Protein AF-M2AHF1-F1 (afdb_monomer_lite)

Structure (mmCIF, N/CA/C/O backbone):
data_AF-M2AHF1-F1
#
_entry.id   AF-M2AHF1-F1
#
loop_
_atom_site.group_PDB
_atom_site.id
_atom_site.type_symbol
_atom_site.label_atom_id
_atom_site.label_alt_id
_atom_site.label_comp_id
_atom_site.label_asym_id
_atom_site.label_entity_id
_atom_site.label_seq_id
_atom_site.pdbx_PDB_ins_code
_atom_site.Cartn_x
_atom_site.Cartn_y
_atom_site.Cartn_z
_atom_site.occupancy
_atom_site.B_iso_or_equiv
_atom_site.auth_seq_id
_atom_site.auth_comp_id
_atom_site.auth_asym_id
_atom_site.auth_atom_id
_atom_site.pdbx_PDB_model_num
ATOM 1 N N . MET A 1 1 ? 39.106 9.210 -66.756 1.00 58.47 1 MET A N 1
ATOM 2 C CA . MET A 1 1 ? 37.729 9.295 -66.200 1.00 58.47 1 MET A CA 1
ATOM 3 C C . MET A 1 1 ? 37.430 8.254 -65.109 1.00 58.47 1 MET A C 1
ATOM 5 O O . MET A 1 1 ? 36.688 8.574 -64.191 1.00 58.47 1 MET A O 1
ATOM 9 N N . LYS A 1 2 ? 38.060 7.067 -65.128 1.00 61.09 2 LYS A N 1
ATOM 10 C CA . LYS A 1 2 ? 37.799 5.948 -64.197 1.00 61.09 2 LYS A CA 1
ATOM 11 C C . LYS A 1 2 ? 38.117 6.227 -62.707 1.00 61.09 2 LYS A C 1
ATOM 13 O O . LYS A 1 2 ? 37.324 5.861 -61.853 1.00 61.09 2 LYS A O 1
ATOM 18 N N . ARG A 1 3 ? 39.194 6.969 -62.381 1.00 67.75 3 ARG A N 1
ATOM 19 C CA . ARG A 1 3 ? 39.527 7.373 -60.985 1.00 67.75 3 ARG A CA 1
ATOM 20 C C . ARG A 1 3 ? 38.457 8.258 -60.335 1.00 67.75 3 ARG A C 1
ATOM 22 O O . ARG A 1 3 ? 38.125 8.056 -59.178 1.00 67.75 3 ARG A O 1
ATOM 29 N N . LYS A 1 4 ? 37.879 9.204 -61.086 1.00 66.25 4 LYS A N 1
ATOM 30 C CA . LYS A 1 4 ? 36.818 10.096 -60.579 1.00 66.25 4 LYS A CA 1
ATOM 31 C C . LYS A 1 4 ? 35.509 9.334 -60.327 1.00 66.25 4 LYS A C 1
ATOM 33 O O . LYS A 1 4 ? 34.794 9.658 -59.388 1.00 66.25 4 LYS A O 1
ATOM 38 N N . MET A 1 5 ? 35.221 8.312 -61.139 1.00 69.88 5 MET A N 1
ATOM 39 C CA . MET A 1 5 ? 34.072 7.419 -60.940 1.00 69.88 5 MET A CA 1
ATOM 40 C C . MET A 1 5 ? 34.274 6.489 -59.733 1.00 69.88 5 MET A C 1
ATOM 42 O O . MET A 1 5 ? 33.349 6.319 -58.947 1.00 69.88 5 MET A O 1
ATOM 46 N N . LEU A 1 6 ? 35.496 5.982 -59.524 1.00 76.81 6 LEU A N 1
ATOM 47 C CA . LEU A 1 6 ? 35.848 5.174 -58.351 1.00 76.81 6 LEU A CA 1
ATOM 48 C C . LEU A 1 6 ? 35.749 5.979 -57.041 1.00 76.81 6 LEU A C 1
ATOM 50 O O . LEU A 1 6 ? 35.160 5.508 -56.075 1.00 76.81 6 LEU A O 1
ATOM 54 N N . CYS A 1 7 ? 36.251 7.220 -57.018 1.00 73.06 7 CYS A N 1
ATOM 55 C CA . CYS A 1 7 ? 36.128 8.094 -55.845 1.00 73.06 7 CYS A CA 1
ATOM 56 C C . CYS A 1 7 ? 34.669 8.444 -55.532 1.00 73.06 7 CYS A C 1
ATOM 58 O O . CYS A 1 7 ? 34.282 8.436 -54.369 1.00 73.06 7 CYS A O 1
ATOM 60 N N . ARG A 1 8 ? 33.847 8.714 -56.557 1.00 82.62 8 ARG A N 1
ATOM 61 C CA . ARG A 1 8 ? 32.416 8.986 -56.362 1.00 82.62 8 ARG A CA 1
ATOM 62 C C . ARG A 1 8 ? 31.692 7.796 -55.737 1.00 82.62 8 ARG A C 1
ATOM 64 O O . ARG A 1 8 ? 30.965 8.009 -54.777 1.00 82.62 8 ARG A O 1
ATOM 71 N N . GLY A 1 9 ? 31.964 6.578 -56.212 1.00 79.38 9 GLY A N 1
ATOM 72 C CA . GLY A 1 9 ? 31.400 5.349 -55.645 1.00 79.38 9 GLY A CA 1
ATOM 73 C C . GLY A 1 9 ? 31.783 5.131 -54.177 1.00 79.38 9 GLY A C 1
ATOM 74 O O . GLY A 1 9 ? 30.917 4.825 -53.359 1.00 79.38 9 GLY A O 1
ATOM 75 N N . LEU A 1 10 ? 33.053 5.365 -53.828 1.00 82.62 10 LEU A N 1
ATOM 76 C CA . LEU A 1 10 ? 33.541 5.247 -52.448 1.00 82.62 10 LEU A CA 1
ATOM 77 C C . LEU A 1 10 ? 32.879 6.258 -51.504 1.00 82.62 10 LEU A C 1
ATOM 79 O O . LEU A 1 10 ? 32.486 5.891 -50.400 1.00 82.62 10 LEU A O 1
ATOM 83 N N . ILE A 1 11 ? 32.706 7.508 -51.944 1.00 83.56 11 ILE A N 1
ATOM 84 C CA . ILE A 1 11 ? 32.067 8.556 -51.135 1.00 83.56 11 ILE A CA 1
ATOM 85 C C . ILE A 1 11 ? 30.598 8.211 -50.867 1.00 83.56 11 ILE A C 1
ATOM 87 O O . ILE A 1 11 ? 30.148 8.297 -49.726 1.00 83.56 11 ILE A O 1
ATOM 91 N N . THR A 1 12 ? 29.857 7.764 -51.885 1.00 83.31 12 THR A N 1
ATOM 92 C CA . THR A 1 12 ? 28.470 7.313 -51.690 1.00 83.31 12 THR A CA 1
ATOM 93 C C . THR A 1 12 ? 28.378 6.091 -50.780 1.00 83.31 12 THR A C 1
ATOM 95 O O . THR A 1 12 ? 27.486 6.041 -49.940 1.00 83.31 12 THR A O 1
ATOM 98 N N . GLY A 1 13 ? 29.312 5.139 -50.882 1.00 82.94 13 GLY A N 1
ATOM 99 C CA . GLY A 1 13 ? 29.348 3.970 -49.998 1.00 82.94 13 GLY A CA 1
ATOM 100 C C . GLY A 1 13 ? 29.561 4.350 -48.531 1.00 82.94 13 GLY A C 1
ATOM 101 O O . GLY A 1 13 ? 28.816 3.900 -47.663 1.00 82.94 13 GLY A O 1
ATOM 102 N N . PHE A 1 14 ? 30.516 5.242 -48.255 1.00 84.12 14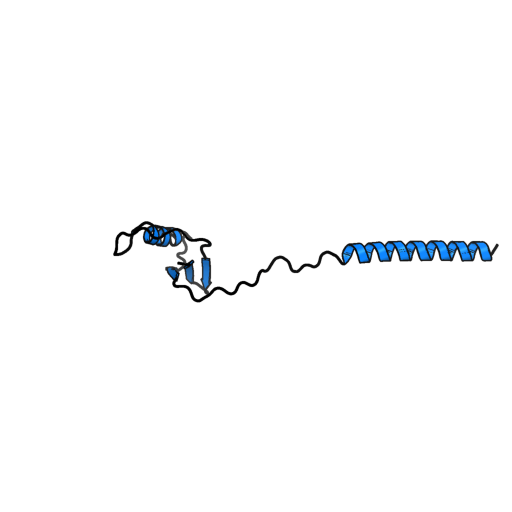 PHE A N 1
ATOM 103 C CA . PHE A 1 14 ? 30.766 5.740 -46.898 1.00 84.12 14 PHE A CA 1
ATOM 104 C C . PHE A 1 14 ? 29.590 6.542 -46.329 1.00 84.12 14 PHE A C 1
ATOM 106 O O . PHE A 1 14 ? 29.283 6.405 -45.147 1.00 84.12 14 PHE A O 1
ATOM 113 N N . ALA A 1 15 ? 28.899 7.333 -47.156 1.00 83.31 15 ALA A N 1
ATOM 114 C CA . ALA A 1 15 ? 27.711 8.066 -46.726 1.00 83.31 15 ALA A CA 1
ATOM 115 C C . ALA A 1 15 ? 26.580 7.117 -46.293 1.00 83.31 15 ALA A C 1
ATOM 117 O O . ALA A 1 15 ? 25.987 7.311 -45.234 1.00 83.31 15 ALA A O 1
ATOM 118 N N . VAL A 1 16 ? 26.330 6.049 -47.0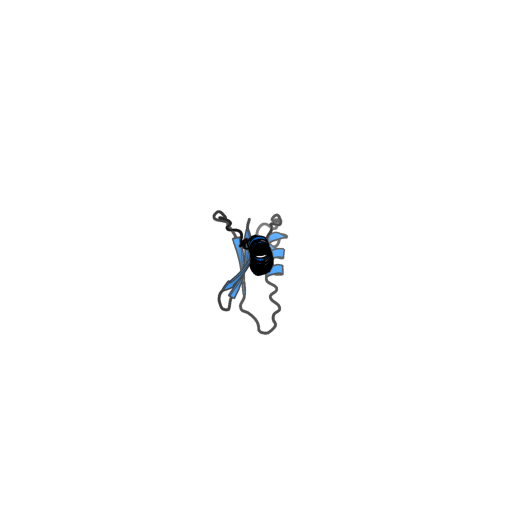61 1.00 84.12 16 VAL A N 1
ATOM 119 C CA . VAL A 1 16 ? 25.321 5.036 -46.712 1.00 84.12 16 VAL A CA 1
ATOM 120 C C . VAL A 1 16 ? 25.685 4.338 -45.399 1.00 84.12 16 VAL A C 1
ATOM 122 O O . VAL A 1 16 ? 24.852 4.269 -44.497 1.00 84.12 16 VAL A O 1
ATOM 125 N N . ILE A 1 17 ? 26.941 3.908 -45.238 1.00 83.19 17 ILE A N 1
ATOM 126 C CA . ILE A 1 17 ? 27.417 3.263 -44.002 1.00 83.19 17 ILE A CA 1
ATOM 127 C C . ILE A 1 17 ? 27.259 4.198 -42.794 1.00 83.19 17 ILE A C 1
ATOM 129 O O . ILE A 1 17 ? 26.777 3.767 -41.749 1.00 83.19 17 ILE A O 1
ATOM 133 N N . GLY A 1 18 ? 27.596 5.483 -42.943 1.00 81.44 18 GLY A N 1
ATOM 134 C CA . GLY A 1 18 ? 27.437 6.479 -41.883 1.00 81.44 18 GLY A CA 1
ATOM 135 C C . GLY A 1 18 ? 25.981 6.668 -41.451 1.00 81.44 18 GLY A C 1
ATOM 136 O O . GLY A 1 18 ? 25.697 6.706 -40.255 1.00 81.44 18 GLY A O 1
ATOM 137 N N . THR A 1 19 ? 25.043 6.722 -42.404 1.00 77.00 19 THR A N 1
ATOM 138 C CA . THR A 1 19 ? 23.610 6.849 -42.081 1.00 77.00 19 THR A CA 1
ATOM 139 C C . THR A 1 19 ? 23.063 5.615 -41.367 1.00 77.00 19 THR A C 1
ATOM 141 O O . THR A 1 19 ? 22.352 5.755 -40.374 1.00 77.00 19 THR A O 1
ATOM 144 N N . VAL A 1 20 ? 23.450 4.409 -41.798 1.00 78.94 20 VAL A N 1
ATOM 145 C CA . VAL A 1 20 ? 23.038 3.154 -41.151 1.00 78.94 20 VAL A CA 1
ATOM 146 C C . VAL A 1 20 ? 23.607 3.070 -39.733 1.00 78.94 20 VAL A C 1
ATOM 148 O O . VAL A 1 20 ? 22.861 2.804 -38.791 1.00 78.94 20 VAL A O 1
ATOM 151 N N . ALA A 1 21 ? 24.890 3.392 -39.548 1.00 77.38 21 ALA A N 1
ATOM 152 C CA . ALA A 1 21 ? 25.518 3.434 -38.229 1.00 77.38 21 ALA A CA 1
ATOM 153 C C . ALA A 1 21 ? 24.818 4.429 -37.284 1.00 77.38 21 ALA A C 1
ATOM 155 O O . ALA A 1 21 ? 24.542 4.086 -36.137 1.00 77.38 21 ALA A O 1
ATOM 156 N N . TRP A 1 22 ? 24.450 5.623 -37.766 1.00 72.06 22 TRP A N 1
ATOM 157 C CA . TRP A 1 22 ? 23.707 6.608 -36.969 1.00 72.06 22 TRP A CA 1
ATOM 158 C C . TRP A 1 22 ? 22.326 6.091 -36.542 1.00 72.06 22 TRP A C 1
ATOM 160 O O . TRP A 1 22 ? 21.932 6.256 -35.388 1.00 72.06 22 TRP A O 1
ATOM 170 N N . THR A 1 23 ? 21.602 5.417 -37.444 1.00 70.12 23 THR A N 1
ATOM 171 C CA . THR A 1 23 ? 20.279 4.854 -37.123 1.00 70.12 23 THR A CA 1
ATOM 172 C C . THR A 1 23 ? 20.332 3.709 -36.111 1.00 70.12 23 THR A C 1
ATOM 174 O O . THR A 1 23 ? 19.413 3.586 -35.307 1.00 70.12 23 THR A O 1
ATOM 177 N N . ILE A 1 24 ? 21.398 2.901 -36.103 1.00 67.12 24 ILE A N 1
ATOM 178 C CA . ILE A 1 24 ? 21.570 1.792 -35.151 1.00 67.12 24 ILE A CA 1
ATOM 179 C C . ILE A 1 24 ? 21.973 2.331 -33.773 1.00 67.12 24 ILE A C 1
ATOM 181 O O . ILE A 1 24 ? 21.374 1.950 -32.770 1.00 67.12 24 ILE A O 1
ATOM 185 N N . THR A 1 25 ? 22.917 3.274 -33.710 1.00 67.38 25 THR A N 1
ATOM 186 C CA . THR A 1 25 ? 23.362 3.868 -32.438 1.00 67.38 25 THR A CA 1
ATOM 187 C C . THR A 1 25 ? 22.258 4.686 -31.766 1.00 67.38 25 THR A C 1
ATOM 189 O O . THR A 1 25 ? 22.086 4.591 -30.555 1.00 67.38 25 THR A O 1
ATOM 192 N N . ALA A 1 26 ? 21.448 5.429 -32.531 1.00 61.78 26 ALA A N 1
ATOM 193 C CA . ALA A 1 26 ? 20.284 6.137 -31.987 1.00 61.78 26 ALA A CA 1
ATOM 194 C C . ALA A 1 26 ? 19.206 5.186 -31.434 1.00 61.78 26 ALA A C 1
ATOM 196 O O . ALA A 1 26 ? 18.384 5.597 -30.616 1.00 61.78 26 ALA A O 1
ATOM 197 N N . ARG A 1 27 ? 19.206 3.920 -31.879 1.00 58.22 27 ARG A N 1
ATOM 198 C CA . ARG A 1 27 ? 18.260 2.887 -31.454 1.00 58.22 27 ARG A CA 1
ATOM 199 C C . ARG A 1 27 ? 18.746 1.998 -30.302 1.00 58.22 27 ARG A C 1
ATOM 201 O O . ARG A 1 27 ? 17.931 1.327 -29.686 1.00 58.22 27 ARG A O 1
ATOM 208 N N . ALA A 1 28 ? 20.032 2.025 -29.960 1.00 61.06 28 ALA A N 1
ATOM 209 C CA . ALA A 1 28 ? 20.60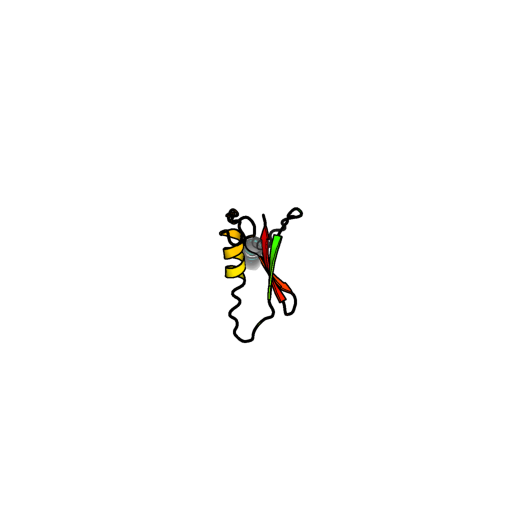3 1.194 -28.895 1.00 61.06 28 ALA A CA 1
ATOM 210 C C . ALA A 1 28 ? 20.404 1.759 -27.469 1.00 61.06 28 ALA A C 1
ATOM 212 O O . ALA A 1 28 ? 20.866 1.161 -26.504 1.00 61.06 28 ALA A O 1
ATOM 213 N N . GLY A 1 29 ? 19.762 2.925 -27.326 1.00 57.59 29 GLY A N 1
ATOM 214 C CA . GLY A 1 29 ? 19.681 3.662 -26.058 1.00 57.59 29 GLY A CA 1
ATOM 215 C C . GLY A 1 29 ? 18.392 3.495 -25.245 1.00 57.59 29 GLY A C 1
ATOM 216 O O . GLY A 1 29 ? 18.248 4.195 -24.248 1.00 57.59 29 GLY A O 1
ATOM 217 N N . TYR A 1 30 ? 17.442 2.650 -25.658 1.00 52.59 30 TYR A N 1
ATOM 218 C CA . TYR A 1 30 ? 16.100 2.605 -25.050 1.00 52.59 30 TYR A CA 1
ATOM 219 C C . TYR A 1 30 ? 15.609 1.201 -24.673 1.00 52.59 30 TYR A C 1
ATOM 221 O O . TYR A 1 30 ? 14.424 0.912 -24.750 1.00 52.59 30 TYR A O 1
ATOM 229 N N . GLU A 1 31 ? 16.490 0.322 -24.218 1.00 56.31 31 GLU A N 1
ATOM 230 C CA . GLU A 1 31 ? 16.067 -0.903 -23.526 1.00 56.31 31 GLU A CA 1
ATOM 231 C C . GLU A 1 31 ? 16.546 -0.830 -22.077 1.00 56.31 31 GLU A C 1
ATOM 233 O O . GLU A 1 31 ? 17.454 -1.531 -21.643 1.00 56.31 31 GLU A O 1
ATOM 238 N N . SER A 1 32 ? 15.954 0.100 -21.324 1.00 5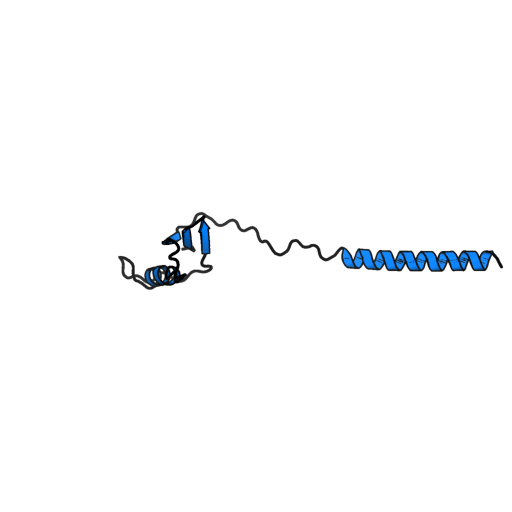8.22 32 SER A N 1
ATOM 239 C CA . SER A 1 32 ? 15.885 -0.030 -19.873 1.00 58.22 32 SER A CA 1
ATOM 240 C C . SER A 1 32 ? 14.612 -0.800 -19.551 1.00 58.22 32 SER A C 1
ATOM 242 O O . SER A 1 32 ? 13.520 -0.316 -19.851 1.00 58.22 32 SER A O 1
ATOM 244 N N . ASP A 1 33 ? 14.767 -1.962 -18.926 1.00 59.19 33 ASP A N 1
ATOM 245 C CA . ASP A 1 33 ? 13.736 -2.843 -18.351 1.00 59.19 33 ASP A CA 1
ATOM 246 C C . ASP A 1 33 ? 13.027 -2.155 -17.147 1.00 59.19 33 ASP A C 1
ATOM 248 O O . ASP A 1 33 ? 12.946 -2.670 -16.036 1.00 59.19 33 ASP A O 1
ATOM 252 N N . GLY A 1 34 ? 12.626 -0.893 -17.328 1.00 57.22 34 GLY A N 1
ATOM 253 C CA . GLY A 1 34 ? 12.405 0.108 -16.280 1.00 57.22 34 GLY A CA 1
ATOM 254 C C . GLY A 1 34 ? 11.039 0.083 -15.595 1.00 57.22 34 GLY A C 1
ATOM 255 O O . GLY A 1 34 ? 10.725 1.029 -14.880 1.00 57.22 34 GLY A O 1
ATOM 256 N N . ASP A 1 35 ? 10.239 -0.963 -15.798 1.00 69.38 35 ASP A N 1
ATOM 257 C CA . ASP A 1 35 ? 8.868 -1.063 -15.266 1.00 69.38 35 ASP A CA 1
ATOM 258 C C . ASP A 1 35 ? 8.751 -1.952 -14.017 1.00 69.38 35 ASP A C 1
ATOM 260 O O . ASP A 1 35 ? 7.658 -2.126 -13.473 1.00 69.38 35 ASP A O 1
ATOM 264 N N . ILE A 1 36 ? 9.857 -2.534 -13.542 1.00 70.25 36 ILE A N 1
ATOM 265 C CA . ILE A 1 36 ? 9.842 -3.484 -12.425 1.00 70.25 36 ILE A CA 1
ATOM 266 C C . ILE A 1 36 ? 10.863 -3.071 -11.367 1.00 70.25 36 ILE A C 1
ATOM 268 O O . ILE A 1 36 ? 12.066 -3.036 -11.607 1.00 70.25 36 ILE A O 1
ATOM 272 N N . GLU A 1 37 ? 10.372 -2.808 -10.159 1.00 74.00 37 GLU A N 1
ATOM 273 C CA . GLU A 1 37 ? 11.193 -2.528 -8.986 1.00 74.00 37 GLU A CA 1
ATOM 274 C C . GLU A 1 37 ? 11.120 -3.703 -8.008 1.00 74.00 37 GLU A C 1
ATOM 276 O O . GLU A 1 37 ? 10.040 -4.085 -7.549 1.00 74.00 37 GLU A O 1
ATOM 281 N N . ILE A 1 38 ? 12.276 -4.279 -7.673 1.00 81.06 38 ILE A N 1
ATOM 282 C CA . ILE A 1 38 ? 12.378 -5.352 -6.680 1.00 81.06 38 ILE A CA 1
ATOM 283 C C . ILE A 1 38 ? 12.480 -4.710 -5.295 1.00 81.06 38 ILE A C 1
ATOM 285 O O . ILE A 1 38 ? 13.431 -3.983 -5.014 1.00 81.06 38 ILE A O 1
ATOM 289 N N . ARG A 1 39 ? 11.504 -4.987 -4.424 1.00 80.94 39 ARG A N 1
ATOM 290 C CA . ARG A 1 39 ? 11.486 -4.516 -3.032 1.00 80.94 39 ARG A CA 1
ATOM 291 C C . ARG A 1 39 ? 11.391 -5.705 -2.079 1.00 80.94 39 ARG A C 1
ATOM 293 O O . ARG A 1 39 ? 10.431 -6.470 -2.150 1.00 80.94 39 ARG A O 1
ATOM 300 N N . GLU A 1 40 ? 12.355 -5.829 -1.172 1.00 81.31 40 GLU A N 1
ATOM 301 C CA . GLU A 1 40 ? 12.262 -6.743 -0.030 1.00 81.31 40 GLU A CA 1
ATOM 302 C C . GLU A 1 40 ? 11.533 -6.037 1.115 1.00 81.31 40 GLU A C 1
ATOM 304 O O . GLU A 1 40 ? 12.034 -5.066 1.682 1.00 81.31 40 GLU A O 1
ATOM 309 N N . ASN A 1 41 ? 10.331 -6.514 1.438 1.00 81.56 41 ASN A N 1
ATOM 310 C CA . ASN A 1 41 ? 9.586 -6.047 2.602 1.00 81.56 41 ASN A CA 1
ATOM 311 C C . ASN A 1 41 ? 9.819 -7.015 3.770 1.00 81.56 41 ASN A C 1
ATOM 313 O O . ASN A 1 41 ? 9.764 -8.228 3.552 1.00 81.56 41 ASN A O 1
ATOM 317 N N . PRO A 1 42 ? 10.051 -6.508 4.992 1.00 82.50 42 PRO A N 1
ATOM 318 C CA . PRO A 1 42 ? 10.150 -7.352 6.176 1.00 82.50 42 PRO A CA 1
ATOM 319 C C . PRO A 1 42 ? 8.811 -8.039 6.476 1.00 82.50 42 PRO A C 1
ATOM 321 O O . PRO A 1 42 ? 7.764 -7.651 5.950 1.00 82.50 42 PRO A O 1
ATOM 324 N N . ASP A 1 43 ? 8.836 -9.037 7.360 1.00 83.81 43 ASP A N 1
ATOM 325 C CA . ASP A 1 43 ? 7.615 -9.689 7.830 1.00 83.81 43 ASP A CA 1
ATOM 326 C C . ASP A 1 43 ? 6.697 -8.673 8.519 1.00 83.81 43 ASP A C 1
ATOM 328 O O . ASP A 1 43 ? 7.079 -7.992 9.473 1.00 83.81 43 ASP A O 1
ATOM 332 N N . LEU A 1 44 ? 5.468 -8.574 8.014 1.00 81.25 44 LEU A N 1
ATOM 333 C CA . LEU A 1 44 ? 4.465 -7.614 8.461 1.00 81.25 44 LEU A CA 1
ATOM 334 C C . LEU A 1 44 ? 3.227 -8.356 8.963 1.00 81.25 44 LEU A C 1
ATOM 336 O O . LEU A 1 44 ? 2.794 -9.353 8.377 1.00 81.25 44 LEU A O 1
ATOM 340 N N . MET A 1 45 ? 2.617 -7.837 10.028 1.00 81.81 45 MET A N 1
ATOM 341 C CA . MET A 1 45 ? 1.287 -8.270 10.450 1.00 81.81 45 MET A CA 1
ATOM 342 C C . MET A 1 45 ? 0.239 -7.560 9.609 1.00 81.81 45 MET A C 1
ATOM 344 O O . MET A 1 45 ? 0.215 -6.332 9.539 1.00 81.81 45 MET A O 1
ATOM 348 N N . LEU A 1 46 ? -0.626 -8.348 8.968 1.00 84.50 46 LEU A N 1
ATOM 349 C CA . LEU A 1 46 ? -1.522 -7.832 7.950 1.00 84.50 46 LEU A CA 1
ATOM 350 C C . LEU A 1 46 ? -2.985 -8.144 8.263 1.00 84.50 46 LEU A C 1
ATOM 352 O O . LEU A 1 46 ? -3.362 -9.305 8.422 1.00 84.50 46 LEU A O 1
ATOM 356 N N . ALA A 1 47 ? -3.829 -7.111 8.288 1.00 84.25 47 ALA A N 1
ATOM 357 C CA . ALA A 1 47 ? -5.274 -7.292 8.376 1.00 84.25 47 ALA A CA 1
ATOM 358 C C . ALA A 1 47 ? -5.806 -7.730 7.009 1.00 84.25 47 ALA A C 1
ATOM 360 O O . ALA A 1 47 ? -5.617 -7.019 6.017 1.00 84.25 47 ALA A O 1
ATOM 361 N N . ALA A 1 48 ? -6.465 -8.891 6.957 1.00 81.94 48 ALA A N 1
ATOM 362 C CA . ALA A 1 48 ? -6.921 -9.487 5.712 1.00 81.94 48 ALA A CA 1
ATOM 363 C C . ALA A 1 48 ? -8.396 -9.891 5.742 1.00 81.94 48 ALA A C 1
ATOM 365 O O . ALA A 1 48 ? -8.897 -10.397 6.745 1.00 81.94 48 ALA A O 1
ATOM 366 N N . THR A 1 49 ? -9.094 -9.716 4.619 1.00 80.06 49 THR A N 1
ATOM 367 C CA . THR A 1 49 ? -10.447 -10.263 4.443 1.00 80.06 49 THR A CA 1
ATOM 368 C C . THR A 1 49 ? -10.505 -11.176 3.230 1.00 80.06 49 THR A C 1
ATOM 370 O O . THR A 1 49 ? -9.963 -10.859 2.171 1.00 80.06 49 THR A O 1
ATOM 373 N N . ASN A 1 50 ? -11.149 -12.324 3.415 1.00 75.00 50 ASN A N 1
ATOM 374 C CA . ASN A 1 50 ? -11.366 -13.344 2.403 1.00 75.00 50 ASN A CA 1
ATOM 375 C C . ASN A 1 50 ? -12.826 -13.273 1.956 1.00 75.00 50 ASN A C 1
ATOM 377 O O . ASN A 1 50 ? -13.730 -13.153 2.789 1.00 75.00 50 ASN A O 1
ATOM 381 N N . SER A 1 51 ? -13.088 -13.345 0.656 1.00 64.81 51 SER A N 1
ATOM 382 C CA . SER A 1 51 ? -14.452 -13.565 0.178 1.00 64.81 51 SER A CA 1
ATOM 383 C C . SER A 1 51 ? -14.482 -14.466 -1.032 1.00 64.81 51 SER A C 1
ATOM 385 O O . SER A 1 51 ? -13.605 -14.418 -1.897 1.00 64.81 51 SER A O 1
ATOM 387 N N . LYS A 1 52 ? -15.546 -15.264 -1.083 1.00 60.94 52 LYS A N 1
ATOM 388 C CA . LYS A 1 52 ? -15.949 -15.987 -2.281 1.00 60.94 52 LYS A CA 1
ATOM 389 C C . LYS A 1 52 ? -16.496 -14.955 -3.261 1.00 60.94 52 LYS A C 1
ATOM 391 O O . LYS A 1 52 ? -17.296 -14.117 -2.846 1.00 60.94 52 LYS A O 1
ATOM 396 N N . MET A 1 53 ? -16.074 -15.009 -4.523 1.00 56.03 53 MET A N 1
ATOM 397 C CA . MET A 1 53 ? -16.733 -14.237 -5.578 1.00 56.03 53 MET A CA 1
ATOM 398 C C . MET A 1 53 ? -18.222 -14.610 -5.586 1.00 56.03 53 MET A C 1
ATOM 400 O O . MET A 1 53 ? -18.566 -15.732 -5.955 1.00 56.03 53 MET A O 1
ATOM 404 N N . ASP A 1 54 ? -19.102 -13.704 -5.157 1.00 54.16 54 ASP A N 1
ATOM 405 C CA . ASP A 1 54 ? -20.511 -13.794 -5.539 1.00 54.16 54 ASP A CA 1
ATOM 406 C C . ASP A 1 54 ? -20.605 -13.269 -6.978 1.00 54.16 54 ASP A C 1
ATOM 408 O O . ASP A 1 54 ? -20.021 -12.242 -7.327 1.00 54.16 54 ASP A O 1
ATOM 412 N N . THR A 1 55 ? -21.377 -13.967 -7.804 1.00 51.38 55 THR A N 1
ATOM 413 C CA . THR A 1 55 ? -21.827 -13.621 -9.162 1.00 51.38 55 THR A CA 1
ATOM 414 C C . THR A 1 55 ? -22.285 -12.168 -9.377 1.00 51.38 55 THR A C 1
ATOM 416 O O . THR A 1 55 ? -22.474 -11.754 -10.516 1.00 51.38 55 THR A O 1
ATOM 419 N N . ARG A 1 56 ? -22.457 -11.378 -8.310 1.00 56.59 56 ARG A N 1
ATOM 420 C CA . ARG A 1 56 ? -22.879 -9.971 -8.335 1.00 56.59 56 ARG A CA 1
ATOM 421 C C . ARG A 1 56 ? -21.741 -8.944 -8.257 1.00 56.59 56 ARG A C 1
ATOM 423 O O . ARG A 1 56 ? -22.030 -7.753 -8.282 1.00 56.59 56 ARG A O 1
ATOM 430 N N . GLY A 1 57 ? -20.475 -9.368 -8.168 1.00 52.81 57 GLY A N 1
ATOM 431 C CA . GLY A 1 57 ? -19.296 -8.498 -8.344 1.00 52.81 57 GLY A CA 1
ATOM 432 C C . GLY A 1 57 ? -19.141 -7.347 -7.338 1.00 52.81 57 GLY A C 1
ATOM 433 O O . GLY A 1 57 ? -18.335 -6.445 -7.557 1.00 52.81 57 GLY A O 1
ATOM 434 N N . HIS A 1 58 ? -19.911 -7.351 -6.247 1.00 54.28 58 HIS A N 1
ATOM 435 C CA . HIS A 1 58 ? -19.956 -6.265 -5.272 1.00 54.28 58 HIS A CA 1
ATOM 436 C C . HIS A 1 58 ? -19.195 -6.657 -4.001 1.00 54.28 58 HIS A C 1
ATOM 438 O O . HIS A 1 58 ? -19.763 -6.879 -2.930 1.00 54.28 58 HIS A O 1
ATOM 444 N N . ASP A 1 59 ? -17.876 -6.763 -4.122 1.00 61.09 59 ASP A N 1
ATOM 445 C CA . ASP A 1 59 ? -17.024 -7.221 -3.030 1.00 61.09 59 ASP A CA 1
ATOM 446 C C . ASP A 1 59 ? -16.801 -6.056 -2.046 1.00 61.09 59 ASP A C 1
ATOM 448 O O . ASP A 1 59 ? -15.852 -5.282 -2.163 1.00 61.09 59 ASP A O 1
ATOM 452 N N . GLY A 1 60 ? -17.680 -5.905 -1.048 1.00 69.56 60 GLY A N 1
ATOM 453 C CA . GLY A 1 60 ? -17.596 -4.894 0.027 1.00 69.56 60 GLY A CA 1
ATOM 454 C C . GLY A 1 60 ? -16.402 -5.058 0.986 1.00 69.56 60 GLY A C 1
ATOM 455 O O . GLY A 1 60 ? -16.432 -4.586 2.122 1.00 69.56 60 GLY A O 1
ATOM 456 N N . ASN A 1 61 ? -15.356 -5.747 0.551 1.00 76.25 61 ASN A N 1
ATOM 457 C CA . ASN A 1 61 ? -14.211 -6.180 1.341 1.00 76.25 61 ASN A CA 1
ATOM 458 C C . ASN A 1 61 ? -13.326 -5.027 1.769 1.00 76.25 61 ASN A C 1
ATOM 460 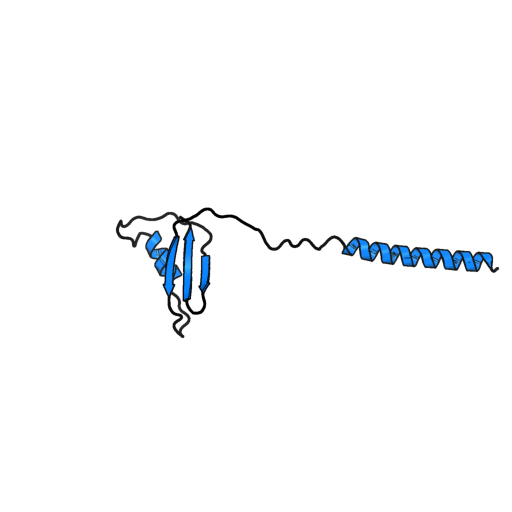O O . ASN A 1 61 ? -12.925 -4.952 2.929 1.00 76.25 61 ASN A O 1
ATOM 464 N N . PHE A 1 62 ? -13.098 -4.085 0.858 1.00 78.69 62 PHE A N 1
ATOM 465 C CA . PHE A 1 62 ? -12.413 -2.850 1.195 1.00 78.69 62 PHE A CA 1
ATOM 466 C C . PHE A 1 62 ? -13.159 -2.089 2.299 1.00 78.69 62 PHE A C 1
ATOM 468 O O . PHE A 1 62 ? -12.545 -1.672 3.273 1.00 78.69 62 PHE A O 1
ATOM 475 N N . ILE A 1 63 ? -14.494 -1.999 2.217 1.00 83.00 63 ILE A N 1
ATOM 476 C CA . ILE A 1 63 ? -15.313 -1.337 3.243 1.00 83.00 63 ILE A CA 1
ATOM 477 C C . ILE A 1 63 ? -15.233 -2.057 4.592 1.00 83.00 63 ILE A C 1
ATOM 479 O O . ILE A 1 63 ? -15.171 -1.396 5.625 1.00 83.00 63 ILE A O 1
ATOM 483 N N . ARG A 1 64 ? -15.213 -3.395 4.616 1.00 85.25 64 ARG A N 1
ATOM 484 C CA . ARG A 1 64 ? -15.038 -4.155 5.868 1.00 85.25 64 ARG A CA 1
ATOM 485 C C . ARG A 1 64 ? -13.720 -3.804 6.553 1.00 85.25 64 ARG A C 1
ATOM 487 O O . ARG A 1 64 ? -13.700 -3.543 7.750 1.00 85.25 64 ARG A O 1
ATOM 494 N N . LEU A 1 65 ? -12.645 -3.757 5.778 1.00 86.38 65 LEU A N 1
ATOM 495 C CA . LEU A 1 65 ? -11.312 -3.462 6.283 1.00 86.38 65 LEU A CA 1
ATOM 496 C C . LEU A 1 65 ? -11.175 -1.990 6.686 1.00 86.38 65 LEU A C 1
ATOM 498 O O . LEU A 1 65 ? -10.627 -1.687 7.739 1.00 86.38 65 LEU A O 1
ATOM 502 N N . PHE A 1 66 ? -11.784 -1.089 5.915 1.00 87.06 66 PHE A N 1
ATOM 503 C CA . PHE A 1 66 ? -11.883 0.324 6.256 1.00 87.06 66 PHE A CA 1
ATOM 504 C C . PHE A 1 66 ? -12.652 0.556 7.566 1.00 87.06 66 PHE A C 1
ATOM 506 O O . PHE A 1 66 ? -12.256 1.392 8.374 1.00 87.06 66 PHE A O 1
ATOM 513 N N . ARG A 1 67 ? -13.731 -0.197 7.826 1.00 87.56 67 ARG A N 1
ATOM 514 C CA . ARG A 1 67 ? -14.453 -0.132 9.109 1.00 87.56 67 ARG A CA 1
ATOM 515 C C . ARG A 1 67 ? -13.579 -0.591 10.272 1.00 87.56 67 ARG A C 1
ATOM 517 O O . ARG A 1 67 ? -13.544 0.105 11.280 1.00 87.56 67 ARG A O 1
ATOM 524 N N . LEU A 1 68 ? -12.862 -1.707 10.116 1.00 88.94 68 LEU A N 1
ATOM 525 C CA . LEU A 1 68 ? -11.950 -2.237 11.137 1.00 88.94 68 LEU A CA 1
ATOM 526 C C . LEU A 1 68 ? -10.944 -1.172 11.597 1.00 88.94 68 LEU A C 1
ATOM 528 O O . LEU A 1 68 ? -10.827 -0.906 12.790 1.00 88.94 68 LEU A O 1
ATOM 532 N N . ILE A 1 69 ? -10.263 -0.523 10.649 1.00 87.00 69 ILE A N 1
ATOM 533 C CA . ILE A 1 69 ? -9.266 0.515 10.957 1.00 87.00 69 ILE A CA 1
ATOM 534 C C . ILE A 1 69 ? -9.900 1.834 11.417 1.00 87.00 69 ILE A C 1
ATOM 536 O O . ILE A 1 69 ? -9.265 2.609 12.123 1.00 87.00 69 ILE A O 1
ATOM 540 N N . SER A 1 70 ? -11.165 2.088 11.075 1.00 90.25 70 SER A N 1
ATOM 541 C CA . SER A 1 70 ? -11.894 3.287 11.514 1.00 90.25 70 SER A CA 1
ATOM 542 C C . SER A 1 70 ? -12.425 3.198 12.949 1.00 90.25 70 SER A C 1
ATOM 544 O O . SER A 1 70 ? -13.035 4.161 13.406 1.00 90.25 70 SER A O 1
ATOM 546 N N . GLY A 1 71 ? -12.206 2.081 13.649 1.00 89.62 71 GLY A N 1
ATOM 547 C CA . GLY A 1 71 ? -12.661 1.881 15.028 1.00 89.62 71 GLY A CA 1
ATOM 548 C C . GLY A 1 71 ? -13.679 0.762 15.210 1.00 89.62 71 GLY A C 1
ATOM 549 O O . GLY A 1 71 ? -14.093 0.522 16.328 1.00 89.62 71 GLY A O 1
ATOM 550 N N . ASN A 1 72 ? -14.075 0.035 14.161 1.00 90.81 72 ASN A N 1
ATOM 551 C CA . ASN A 1 72 ? -14.936 -1.143 14.310 1.00 90.81 72 ASN A CA 1
ATOM 552 C C . ASN A 1 72 ? -14.094 -2.395 14.628 1.00 90.81 72 ASN A C 1
ATOM 554 O O . ASN A 1 72 ? -14.051 -3.342 13.836 1.00 90.81 72 ASN A O 1
ATOM 558 N N . ASN A 1 73 ? -13.391 -2.360 15.757 1.00 88.31 73 ASN A N 1
ATOM 559 C CA . ASN A 1 73 ? -12.594 -3.446 16.331 1.00 88.31 73 ASN A CA 1
ATOM 560 C C . ASN A 1 73 ? -12.887 -3.558 17.835 1.00 88.31 73 ASN A C 1
ATOM 562 O O . ASN A 1 73 ? -13.535 -2.685 18.398 1.00 88.31 73 ASN A O 1
ATOM 566 N N . ASP A 1 74 ? -12.412 -4.620 18.484 1.00 89.56 74 ASP A N 1
ATOM 567 C CA . ASP A 1 74 ? -12.778 -4.937 19.874 1.00 89.56 74 ASP A CA 1
ATOM 568 C C . ASP A 1 74 ? -12.367 -3.870 20.903 1.00 89.56 74 ASP A C 1
ATOM 570 O O . ASP A 1 74 ? -12.882 -3.862 22.019 1.00 89.56 74 ASP A O 1
ATOM 574 N N . SER A 1 75 ? -11.430 -2.985 20.555 1.00 91.19 75 SER A N 1
ATOM 575 C CA . SER A 1 75 ? -10.975 -1.894 21.419 1.00 91.19 75 SER A CA 1
ATOM 576 C C . SER A 1 75 ? -11.578 -0.531 21.060 1.00 91.19 75 SER A C 1
ATOM 578 O O . SER A 1 75 ? -11.224 0.458 21.700 1.00 91.19 75 SER A O 1
ATOM 580 N N . ASP A 1 76 ? -12.462 -0.458 20.058 1.00 92.00 76 ASP A N 1
ATOM 581 C CA . ASP A 1 76 ? -13.037 0.778 19.508 1.00 92.00 76 ASP A CA 1
ATOM 582 C C . ASP A 1 76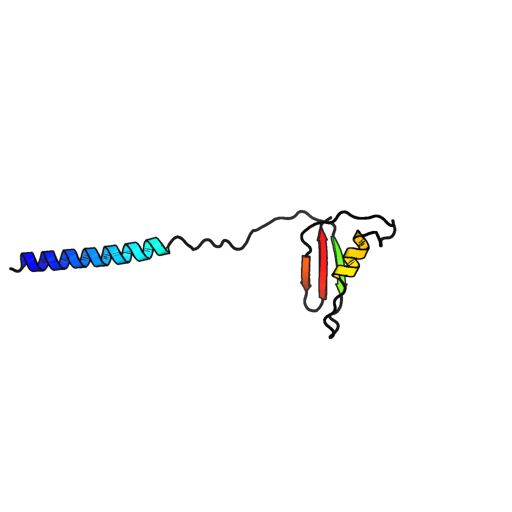 ? -11.975 1.821 19.081 1.00 92.00 76 ASP A C 1
ATOM 584 O O . ASP A 1 76 ? -12.206 3.035 19.075 1.00 92.00 76 ASP A O 1
ATOM 588 N N . GLN A 1 77 ? -10.767 1.364 18.722 1.00 89.81 77 GLN A N 1
ATOM 589 C CA . GLN A 1 77 ? -9.626 2.238 18.435 1.00 89.81 77 GLN A CA 1
ATOM 590 C C . GLN A 1 77 ? -9.435 2.488 16.945 1.00 89.81 77 GLN A C 1
ATOM 592 O O . GLN A 1 77 ? -9.447 1.574 16.123 1.00 89.81 77 GLN A O 1
ATOM 597 N N . LYS A 1 78 ? -9.156 3.739 16.581 1.00 89.44 78 LYS A N 1
ATOM 598 C CA . LYS A 1 78 ? -8.793 4.086 15.207 1.00 89.44 78 LYS A CA 1
ATOM 599 C C . LYS A 1 78 ? -7.337 3.703 14.930 1.00 89.44 78 LYS A C 1
ATOM 601 O O . LYS A 1 78 ? -6.426 4.239 15.557 1.00 89.44 78 LYS A O 1
ATOM 606 N N . ILE A 1 79 ? -7.128 2.824 13.957 1.00 87.31 79 ILE A N 1
ATOM 607 C CA . ILE A 1 79 ? -5.807 2.443 13.450 1.00 87.31 79 ILE A CA 1
ATOM 608 C C . ILE A 1 79 ? -5.415 3.440 12.353 1.00 87.31 79 ILE A C 1
ATOM 610 O O . ILE A 1 79 ? -6.246 3.839 11.531 1.00 87.31 79 ILE A O 1
ATOM 614 N N . ALA A 1 80 ? -4.158 3.890 12.359 1.00 86.25 80 ALA A N 1
ATOM 615 C CA . ALA A 1 80 ? -3.662 4.829 11.360 1.00 86.25 80 ALA A CA 1
ATOM 616 C C . ALA A 1 80 ? -3.749 4.233 9.945 1.00 86.25 80 ALA A C 1
ATOM 618 O O . ALA A 1 80 ? -3.502 3.048 9.732 1.00 86.25 80 ALA A O 1
ATOM 619 N N . MET A 1 81 ? -4.102 5.073 8.971 1.00 80.69 81 MET A N 1
ATOM 620 C CA . MET A 1 81 ? -4.163 4.667 7.568 1.00 80.69 81 MET A CA 1
ATOM 621 C C . MET A 1 81 ? -2.752 4.413 7.035 1.00 80.69 81 MET A C 1
ATOM 623 O O . MET A 1 81 ? -1.880 5.271 7.178 1.00 80.69 81 MET A O 1
ATOM 627 N N . THR A 1 82 ? -2.560 3.282 6.361 1.00 82.44 82 THR A N 1
ATOM 628 C CA . THR A 1 82 ? -1.318 2.941 5.662 1.00 82.44 82 THR A CA 1
ATOM 629 C C . THR A 1 82 ? -1.569 2.775 4.166 1.00 82.44 82 THR A C 1
ATOM 631 O O . THR A 1 82 ? -2.703 2.638 3.704 1.00 82.44 82 THR A O 1
ATOM 634 N N . THR A 1 83 ? -0.506 2.848 3.376 1.00 81.69 83 THR A N 1
ATOM 635 C CA . THR A 1 83 ? -0.550 2.727 1.915 1.00 81.69 83 THR A CA 1
ATOM 636 C C . THR A 1 83 ? 0.675 1.949 1.446 1.00 81.69 83 THR A C 1
ATOM 638 O O . THR A 1 83 ? 1.749 2.195 1.997 1.00 81.69 83 THR A O 1
ATOM 641 N N . PRO A 1 84 ? 0.579 1.086 0.417 1.00 80.38 84 PRO A N 1
ATOM 642 C CA . PRO A 1 84 ? -0.586 0.802 -0.433 1.00 80.38 84 PRO A CA 1
ATOM 643 C C . PRO A 1 84 ? -1.508 -0.309 0.120 1.00 80.38 84 PRO A C 1
ATOM 645 O O . PRO A 1 84 ? -1.135 -1.053 1.022 1.00 80.38 84 PRO A O 1
ATOM 648 N N . VAL A 1 85 ? -2.714 -0.445 -0.448 1.00 80.06 85 VAL A N 1
ATOM 649 C CA . VAL A 1 85 ? -3.638 -1.561 -0.160 1.00 80.06 85 VAL A CA 1
ATOM 650 C C . VAL A 1 85 ? -3.438 -2.661 -1.193 1.00 80.06 85 VAL A C 1
ATOM 652 O O . VAL A 1 85 ? -3.571 -2.414 -2.392 1.00 80.06 85 VAL A O 1
ATOM 655 N N . PHE A 1 86 ? -3.160 -3.884 -0.742 1.00 80.44 86 PHE A N 1
ATOM 656 C CA . PHE A 1 86 ? -2.917 -5.010 -1.643 1.00 80.44 86 PHE A CA 1
ATOM 657 C C . PHE A 1 86 ? -4.197 -5.787 -1.941 1.00 80.44 86 PHE A C 1
ATOM 659 O O . PHE A 1 86 ? -5.020 -6.015 -1.054 1.00 80.44 86 PHE A O 1
ATOM 666 N N . MET A 1 87 ? -4.334 -6.241 -3.188 1.00 76.00 87 MET A N 1
ATOM 667 C CA . MET A 1 87 ? -5.401 -7.131 -3.648 1.00 76.00 87 MET A CA 1
ATOM 668 C C . MET A 1 87 ? -4.770 -8.386 -4.248 1.00 76.00 87 MET A C 1
ATOM 670 O O . MET A 1 87 ? -4.264 -8.352 -5.365 1.00 76.00 87 MET A O 1
ATOM 674 N N . GLN A 1 88 ? -4.795 -9.502 -3.525 1.00 70.88 88 GLN A N 1
ATOM 675 C CA . GLN A 1 88 ? -4.299 -10.779 -4.037 1.00 70.88 88 GLN A CA 1
ATOM 676 C C . GLN A 1 88 ? -5.451 -11.597 -4.607 1.00 70.88 88 GLN A C 1
ATOM 678 O O . GLN A 1 88 ? -6.406 -11.897 -3.895 1.00 70.88 88 GLN A O 1
ATOM 683 N N . ALA A 1 89 ? -5.352 -11.999 -5.871 1.00 62.19 89 ALA A N 1
ATOM 684 C CA . ALA A 1 89 ? -6.226 -13.009 -6.452 1.00 62.19 89 ALA A CA 1
ATOM 685 C C . ALA A 1 89 ? -5.531 -14.374 -6.356 1.00 62.19 89 ALA A C 1
ATOM 687 O O . ALA A 1 89 ? -4.770 -14.748 -7.244 1.00 62.19 89 ALA A O 1
ATOM 688 N N . LYS A 1 90 ? -5.780 -15.135 -5.283 1.00 57.44 90 LYS A N 1
ATOM 689 C CA . LYS A 1 90 ? -5.574 -16.589 -5.357 1.00 57.44 90 LYS A CA 1
ATOM 690 C C . LYS A 1 90 ? -6.787 -17.170 -6.072 1.00 57.44 90 LYS A C 1
ATOM 692 O O . LYS A 1 90 ? -7.890 -16.675 -5.875 1.00 57.44 90 LYS A O 1
ATOM 697 N N . THR A 1 91 ? -6.603 -18.171 -6.927 1.00 50.22 91 THR A N 1
ATOM 698 C CA . THR A 1 91 ? -7.675 -18.830 -7.691 1.00 50.22 91 THR A CA 1
ATOM 699 C C . THR A 1 91 ? -8.955 -18.976 -6.843 1.00 50.22 91 THR A C 1
ATOM 701 O O . THR A 1 91 ? -8.952 -19.661 -5.826 1.00 50.22 91 THR A O 1
ATOM 704 N N . ALA A 1 92 ? -10.013 -18.248 -7.233 1.00 50.56 92 ALA A N 1
ATOM 705 C CA . ALA A 1 92 ? -11.335 -18.107 -6.588 1.00 50.56 92 ALA A CA 1
ATOM 706 C C . ALA A 1 92 ? -11.468 -17.315 -5.258 1.00 50.56 92 ALA A C 1
ATOM 708 O O . ALA A 1 92 ? -12.593 -17.101 -4.803 1.00 50.56 92 ALA A O 1
ATOM 709 N N . CYS A 1 93 ? -10.386 -16.820 -4.653 1.00 43.31 93 CYS A N 1
ATOM 710 C CA . CYS A 1 93 ? -10.402 -16.078 -3.390 1.00 43.31 93 CYS A CA 1
ATOM 711 C C . CYS A 1 93 ? -9.571 -14.788 -3.476 1.00 43.31 93 CYS A C 1
ATOM 713 O O . CYS A 1 93 ? -8.344 -14.829 -3.608 1.00 43.31 93 CYS A O 1
ATOM 715 N N . ARG A 1 94 ? -10.236 -13.632 -3.339 1.00 53.50 94 ARG A N 1
ATOM 716 C CA . ARG A 1 94 ? -9.568 -12.326 -3.298 1.00 53.50 94 ARG A CA 1
ATOM 717 C C . ARG A 1 94 ? -9.276 -11.913 -1.855 1.00 53.50 94 ARG A C 1
ATOM 719 O O . ARG A 1 94 ? -10.211 -11.747 -1.072 1.00 53.50 94 ARG A O 1
ATOM 726 N N . THR A 1 95 ? -8.003 -11.708 -1.531 1.00 56.31 95 THR A N 1
ATOM 727 C CA . THR A 1 95 ? -7.555 -11.214 -0.223 1.00 56.31 95 THR A CA 1
ATOM 728 C C . THR A 1 95 ? -7.182 -9.744 -0.337 1.00 56.31 95 THR A C 1
ATOM 730 O O . THR A 1 95 ? -6.305 -9.391 -1.124 1.00 56.31 95 THR A O 1
ATOM 733 N N . PHE A 1 96 ? -7.844 -8.886 0.437 1.00 57.41 96 PHE A N 1
ATOM 734 C CA . PHE A 1 96 ? -7.393 -7.505 0.640 1.00 57.41 96 PHE A CA 1
ATOM 735 C C . PHE A 1 96 ? -6.512 -7.447 1.873 1.00 57.41 96 PHE A C 1
ATOM 737 O O . PHE A 1 96 ? -6.895 -8.053 2.867 1.00 57.41 96 PHE A O 1
ATOM 744 N N . GLN A 1 97 ? -5.381 -6.748 1.815 1.00 57.50 97 GLN A N 1
ATOM 745 C CA . GLN A 1 97 ? -4.354 -6.831 2.852 1.00 57.50 97 GLN A CA 1
ATOM 746 C C . GLN A 1 97 ? -3.714 -5.461 3.145 1.00 57.50 97 GLN A C 1
ATOM 748 O O . GLN A 1 97 ? -3.429 -4.711 2.209 1.00 57.50 97 GLN A O 1
ATOM 753 N N . TRP A 1 98 ? -3.498 -5.151 4.432 1.00 55.09 98 TRP A N 1
ATOM 754 C CA . TRP A 1 98 ? -2.882 -3.897 4.915 1.00 55.09 98 TRP A CA 1
ATOM 755 C C . TRP A 1 98 ? -1.615 -4.167 5.703 1.00 55.09 98 TRP A C 1
ATOM 757 O O . TRP A 1 98 ? -1.679 -4.970 6.625 1.00 55.09 98 TRP A O 1
ATOM 767 N N . ALA A 1 99 ? -0.531 -3.455 5.388 1.00 54.38 99 ALA A N 1
ATOM 768 C CA . ALA A 1 99 ? 0.678 -3.359 6.208 1.00 54.38 99 ALA A CA 1
ATOM 769 C C . ALA A 1 99 ? 0.447 -2.415 7.387 1.00 54.38 99 ALA A C 1
ATOM 771 O O . ALA A 1 99 ? 0.082 -1.264 7.161 1.00 54.38 99 ALA A O 1
ATOM 772 N N . SER A 1 100 ? 0.598 -2.918 8.614 1.00 53.81 100 SER A N 1
ATOM 773 C CA . SER A 1 100 ? 0.672 -2.111 9.839 1.00 53.81 100 SER A CA 1
ATOM 774 C C . SER A 1 100 ? 2.104 -1.693 10.131 1.00 53.81 100 SER A C 1
ATOM 776 O O . SER A 1 100 ? 3.021 -2.453 9.755 1.00 53.81 100 SER A O 1
#

Organism: NCBI:txid1263867

InterPro domains:
  IPR006917 SOUL heme-binding protein [PF04832] (32-91)
  IPR011256 Regulatory factor, effector binding domain superfamily [G3DSA:3.20.80.10] (19-99)
  IPR011256 Regulatory factor, effector binding domain superfamily [SSF55136] (14-92)

Secondary structure (DSSP, 8-state):
-HHHHHHHHHHHHHHHHHHHHHHHHTTTT----TT-----PPP--EEEEEEE--TT---THHHHHHHHHTT-STT-PPPPP-SPPEEEEETTEEEEEEE-

Sequence (100 aa):
MKRKMLCRGLITGFAVIGTVAWTITARAGYESDGDIEIRENPDLMLAATNSKMDTRGHDGNFIRLFRLISGNNDSDQKIAMTTPVFMQAKTACRTFQWAS

pLDDT: mean 73.0, std 12.84, range [43.31, 92.0]

Foldseek 3Di:
DVVVVVVVVVVVVVVVVVVVVVVVVVVVPPPDPPPDDDDDDPDFDKDKDKDFDDPVNPCCRVVVVVCCQCQPDPVSDHHDDDDDWDWDDDPRITMIIDGD

Radius of gyration: 30.9 Å; chains: 1; bounding box: 62×29×88 Å